Protein AF-A0A7S0YZW4-F1 (afdb_monomer_lite)

Structure (mmCIF, N/CA/C/O backbone):
data_AF-A0A7S0YZW4-F1
#
_entry.id   AF-A0A7S0YZW4-F1
#
loop_
_atom_site.group_PDB
_atom_site.id
_atom_site.type_symbol
_atom_site.label_atom_id
_atom_site.label_alt_id
_atom_site.label_comp_id
_atom_site.label_asym_id
_atom_site.label_entity_id
_atom_site.label_seq_id
_atom_site.pdbx_PDB_ins_code
_atom_site.Cartn_x
_atom_site.Cartn_y
_atom_site.Cartn_z
_atom_site.occupancy
_atom_site.B_iso_or_equiv
_atom_site.auth_seq_id
_atom_site.auth_comp_id
_atom_site.auth_asym_id
_atom_site.auth_atom_id
_atom_site.pdbx_PDB_model_num
ATOM 1 N N . GLY A 1 1 ? -9.371 -16.532 12.258 1.00 56.44 1 GLY A N 1
ATOM 2 C CA . GLY A 1 1 ? -9.543 -15.980 10.903 1.00 56.44 1 GLY A CA 1
ATOM 3 C C . GLY A 1 1 ? -8.774 -16.845 9.935 1.00 56.44 1 GLY A C 1
ATOM 4 O O . GLY A 1 1 ? -7.784 -17.437 10.351 1.00 56.44 1 GLY A O 1
ATOM 5 N N . TYR A 1 2 ? -9.239 -16.965 8.696 1.00 57.38 2 TYR A N 1
ATOM 6 C CA . TYR A 1 2 ? -8.456 -17.602 7.638 1.00 57.38 2 TYR A CA 1
ATOM 7 C C . TYR A 1 2 ? -7.285 -16.682 7.266 1.00 57.38 2 TYR A C 1
ATOM 9 O O . TYR A 1 2 ? -7.490 -15.466 7.240 1.00 57.38 2 TYR A O 1
ATOM 17 N N . PRO A 1 3 ? -6.073 -17.214 7.028 1.00 66.88 3 PRO A N 1
ATOM 18 C CA . PRO A 1 3 ? -4.985 -16.405 6.501 1.00 66.88 3 PRO A CA 1
ATOM 19 C C . PRO A 1 3 ? -5.399 -15.882 5.123 1.00 66.88 3 PRO A C 1
ATOM 21 O O . PRO A 1 3 ? -5.797 -16.660 4.257 1.00 66.88 3 PRO A O 1
ATOM 24 N N . LEU A 1 4 ? -5.352 -14.565 4.950 1.00 72.44 4 LEU A N 1
ATOM 25 C CA . LEU A 1 4 ? -5.543 -13.918 3.659 1.00 72.44 4 LEU A CA 1
ATOM 26 C C . LEU A 1 4 ? -4.164 -13.584 3.106 1.00 72.44 4 LEU A C 1
ATOM 28 O O . LEU A 1 4 ? -3.385 -12.889 3.757 1.00 72.44 4 LEU A O 1
ATOM 32 N N . GLU A 1 5 ? -3.869 -14.100 1.920 1.00 80.88 5 GLU A N 1
ATOM 33 C CA . GLU A 1 5 ? -2.742 -13.636 1.125 1.00 80.88 5 GLU A CA 1
ATOM 34 C C . GLU A 1 5 ? -3.221 -12.468 0.266 1.00 80.88 5 GLU A C 1
ATOM 36 O O . GLU A 1 5 ? -4.301 -12.517 -0.327 1.00 80.88 5 GLU A O 1
ATOM 41 N N . PHE A 1 6 ? -2.443 -11.393 0.254 1.00 77.81 6 PHE A N 1
ATOM 42 C CA . PHE A 1 6 ? -2.816 -10.147 -0.389 1.00 77.81 6 PHE A CA 1
ATOM 43 C C . PHE A 1 6 ? -1.722 -9.711 -1.353 1.00 77.81 6 PHE A C 1
ATOM 45 O O . PHE A 1 6 ? -0.568 -9.554 -0.959 1.00 77.81 6 PHE A O 1
ATOM 52 N N . VAL A 1 7 ? -2.114 -9.479 -2.602 1.00 78.75 7 VAL A N 1
ATOM 53 C CA . VAL A 1 7 ? -1.262 -8.917 -3.646 1.00 78.75 7 VAL A CA 1
ATOM 54 C C . VAL A 1 7 ? -2.072 -7.839 -4.346 1.00 78.75 7 VAL A C 1
ATOM 56 O O . VAL A 1 7 ? -3.158 -8.115 -4.852 1.00 78.75 7 VAL A O 1
ATOM 59 N N . SER A 1 8 ? -1.545 -6.620 -4.363 1.00 79.50 8 SER A N 1
ATOM 60 C CA . SER A 1 8 ? -2.169 -5.479 -5.024 1.00 79.50 8 SER A CA 1
ATOM 61 C C . SER A 1 8 ? -1.246 -4.889 -6.068 1.00 79.50 8 SER A C 1
ATOM 63 O O . SER A 1 8 ? -0.052 -4.723 -5.813 1.00 79.50 8 SER A O 1
ATOM 65 N N . ASN A 1 9 ? -1.806 -4.521 -7.215 1.00 91.81 9 ASN A N 1
ATOM 66 C CA . ASN A 1 9 ? -1.067 -3.884 -8.293 1.00 91.81 9 ASN A CA 1
ATOM 67 C C . ASN A 1 9 ? -1.329 -2.374 -8.309 1.00 91.81 9 ASN A C 1
ATOM 69 O O . ASN A 1 9 ? -2.454 -1.939 -8.038 1.00 91.81 9 ASN A O 1
ATOM 73 N N . PRO A 1 10 ? -0.324 -1.553 -8.665 1.00 94.19 10 PRO A N 1
ATOM 74 C CA . PRO A 1 10 ? -0.550 -0.138 -8.939 1.00 94.19 10 PRO A CA 1
ATOM 75 C C . PRO A 1 10 ? -1.584 0.038 -10.051 1.00 94.19 10 PRO A C 1
ATOM 77 O O . PRO A 1 10 ? -1.524 -0.633 -11.079 1.00 94.19 10 PRO A O 1
ATOM 80 N N . VAL A 1 11 ? -2.477 1.014 -9.901 1.00 94.88 11 VAL A N 1
ATOM 81 C CA . VAL A 1 11 ? -3.316 1.444 -11.037 1.00 94.88 11 VAL A CA 1
ATOM 82 C C . VAL A 1 11 ? -2.603 2.477 -11.906 1.00 94.88 11 VAL A C 1
ATOM 84 O O . VAL A 1 11 ? -2.915 2.608 -13.081 1.00 94.88 11 VAL A O 1
ATOM 87 N N . HIS A 1 12 ? -1.634 3.200 -11.337 1.00 94.06 12 HIS A N 1
ATOM 88 C CA . HIS A 1 12 ? -0.836 4.202 -12.036 1.00 94.06 12 HIS A CA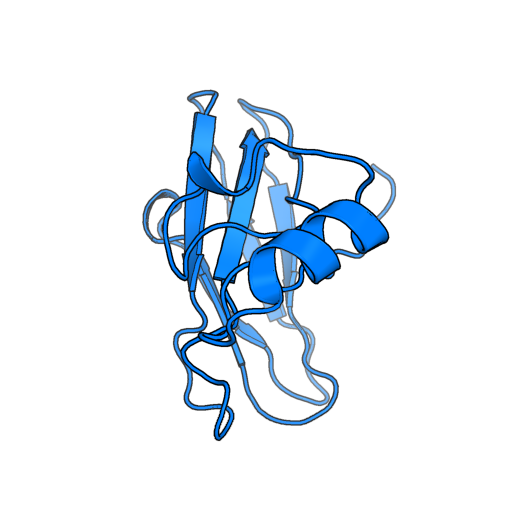 1
ATOM 89 C C . HIS A 1 12 ? 0.604 3.709 -12.194 1.00 94.06 12 HIS A C 1
ATOM 91 O O . HIS A 1 12 ? 1.341 3.669 -11.208 1.00 94.06 12 HIS A O 1
ATOM 97 N N . VAL A 1 13 ? 1.017 3.390 -13.421 1.00 91.44 13 VAL A N 1
ATOM 98 C CA . VAL A 1 13 ? 2.429 3.129 -13.768 1.00 91.44 13 VAL A CA 1
ATOM 99 C C . VAL A 1 13 ? 2.980 4.155 -14.763 1.00 91.44 13 VAL A C 1
ATOM 101 O O . VAL A 1 13 ? 4.145 4.098 -15.148 1.00 91.44 13 VAL A O 1
ATOM 104 N N . GLY A 1 14 ? 2.163 5.144 -15.141 1.00 88.81 14 GLY A N 1
ATOM 105 C CA . GLY A 1 14 ? 2.579 6.284 -15.954 1.00 88.81 14 GLY A CA 1
ATOM 106 C C . GLY A 1 14 ? 2.438 6.064 -17.457 1.00 88.81 14 GLY A C 1
ATOM 107 O O . GLY A 1 14 ? 3.011 6.840 -18.223 1.00 88.81 14 GLY A O 1
ATOM 108 N N . VAL A 1 15 ? 1.681 5.050 -17.888 1.00 91.44 15 VAL A N 1
ATOM 109 C CA . VAL A 1 15 ? 1.364 4.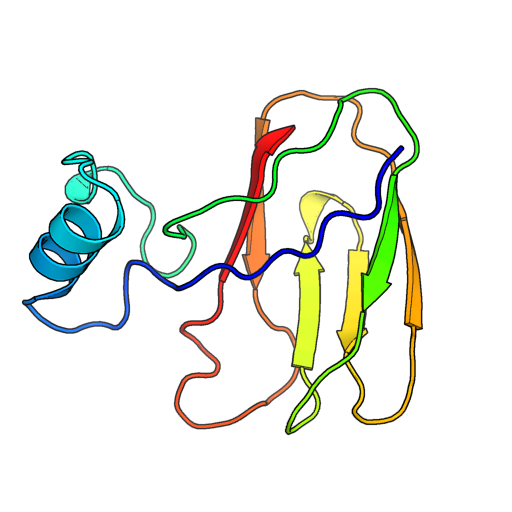829 -19.305 1.00 91.44 15 VAL A CA 1
ATOM 110 C C . VAL A 1 15 ? -0.050 5.304 -19.630 1.00 91.44 15 VAL A C 1
ATOM 112 O O . VAL A 1 15 ? -0.933 5.342 -18.777 1.00 91.44 15 VAL A O 1
ATOM 115 N N . SER A 1 16 ? -0.293 5.671 -20.890 1.00 93.06 16 SER A N 1
ATOM 116 C CA . SER A 1 16 ? -1.607 6.168 -21.324 1.00 93.06 16 SER A CA 1
ATOM 117 C C . SER A 1 16 ? -2.725 5.129 -21.200 1.00 93.06 16 SER A C 1
ATOM 119 O O . SER A 1 16 ? -3.893 5.502 -21.189 1.00 93.06 16 SER A O 1
ATOM 121 N N . THR A 1 17 ? -2.376 3.844 -21.106 1.00 94.94 17 THR A N 1
ATOM 122 C CA . THR A 1 17 ? -3.314 2.721 -20.980 1.00 94.94 17 THR A CA 1
ATOM 123 C C . THR A 1 17 ? -3.661 2.362 -19.534 1.00 94.94 17 THR A C 1
ATOM 125 O O . THR A 1 17 ? -4.433 1.431 -19.331 1.00 94.94 17 THR A O 1
ATOM 128 N N . ASP A 1 18 ? -3.155 3.086 -18.527 1.00 95.06 18 ASP A N 1
ATOM 129 C CA . ASP A 1 18 ? -3.419 2.811 -17.102 1.00 95.06 18 ASP A CA 1
ATOM 130 C C . ASP A 1 18 ? -4.926 2.677 -16.796 1.00 95.06 18 ASP A C 1
ATOM 132 O O . ASP A 1 18 ? -5.355 1.723 -16.144 1.00 95.06 18 ASP A O 1
ATOM 136 N N . GLY A 1 19 ? -5.748 3.585 -17.333 1.00 95.69 19 GLY A N 1
ATOM 137 C CA . GLY A 1 19 ? -7.201 3.556 -17.139 1.00 95.69 19 GLY A CA 1
ATOM 138 C C . GLY A 1 19 ? -7.884 2.349 -17.788 1.00 95.69 19 GLY A C 1
ATOM 139 O O . GLY A 1 19 ? -8.742 1.722 -17.164 1.00 95.69 19 GLY A O 1
ATOM 140 N N . ASP A 1 20 ? -7.471 1.985 -19.005 1.00 95.88 20 ASP A N 1
ATOM 141 C CA . ASP A 1 20 ? -8.008 0.824 -19.724 1.00 95.88 20 ASP A CA 1
ATOM 142 C C . ASP A 1 20 ? -7.609 -0.483 -19.025 1.00 95.88 20 ASP A C 1
ATOM 144 O O . ASP A 1 20 ? -8.442 -1.371 -18.835 1.00 95.88 20 ASP A O 1
ATOM 148 N N . ASN A 1 21 ? -6.356 -0.575 -18.571 1.00 94.62 21 ASN A N 1
ATOM 149 C CA . ASN A 1 21 ? -5.845 -1.714 -17.810 1.00 94.62 21 ASN A CA 1
ATOM 150 C C . ASN A 1 21 ? -6.614 -1.889 -16.494 1.00 94.62 21 ASN A C 1
ATOM 152 O O . ASN A 1 21 ? -7.026 -3.000 -16.160 1.00 94.62 21 ASN A O 1
ATOM 156 N N . TYR A 1 22 ? -6.859 -0.795 -15.767 1.00 95.31 22 TYR A N 1
ATOM 157 C CA . TYR A 1 22 ? -7.645 -0.808 -14.533 1.00 95.31 22 TYR A CA 1
ATOM 158 C C . TYR A 1 22 ? -9.085 -1.282 -14.761 1.00 95.31 22 TYR A C 1
ATOM 160 O O . TYR A 1 22 ? -9.597 -2.123 -14.011 1.00 95.31 22 TYR A O 1
ATOM 168 N N . ALA A 1 23 ? -9.737 -0.762 -15.804 1.00 96.06 23 ALA A N 1
ATOM 169 C CA . ALA A 1 23 ? -11.095 -1.151 -16.157 1.00 96.06 23 ALA A CA 1
ATOM 170 C C . ALA A 1 23 ? -11.166 -2.629 -16.565 1.00 96.06 23 ALA A C 1
ATOM 172 O O . ALA A 1 23 ? -12.059 -3.342 -16.110 1.00 96.06 23 ALA A O 1
ATOM 173 N N . ALA A 1 24 ? -10.200 -3.117 -17.347 1.00 95.31 24 ALA A N 1
ATOM 174 C CA . ALA A 1 24 ? -10.121 -4.519 -17.747 1.00 95.31 24 ALA A CA 1
ATOM 175 C C . ALA A 1 24 ? -9.867 -5.461 -16.558 1.00 95.31 24 ALA A C 1
ATOM 177 O O . ALA A 1 24 ? -10.487 -6.519 -16.470 1.00 95.31 24 ALA A O 1
ATOM 178 N N . ALA A 1 25 ? -8.986 -5.075 -15.629 1.00 92.06 25 ALA A N 1
ATOM 179 C CA . ALA A 1 25 ? -8.622 -5.902 -14.482 1.00 92.06 25 ALA A CA 1
ATOM 180 C C . ALA A 1 25 ? -9.721 -5.978 -13.414 1.00 92.06 25 ALA A C 1
ATOM 182 O O . ALA A 1 25 ? -9.804 -6.977 -12.701 1.00 92.06 25 ALA A O 1
ATOM 183 N N . THR A 1 26 ? -10.537 -4.926 -13.267 1.00 93.44 26 THR A N 1
ATOM 184 C CA . THR A 1 26 ? -11.426 -4.766 -12.099 1.00 93.44 26 THR A CA 1
ATOM 185 C C . THR A 1 26 ? -12.898 -4.567 -12.447 1.00 93.44 26 THR A C 1
ATOM 187 O O . THR A 1 26 ? -13.748 -4.637 -11.562 1.00 93.44 26 THR A O 1
ATOM 190 N N . GLY A 1 27 ? -13.222 -4.277 -13.709 1.00 96.19 27 GLY A N 1
ATOM 191 C CA . GLY A 1 27 ? -14.572 -3.910 -14.146 1.00 96.19 27 GLY A CA 1
ATOM 192 C C . GLY A 1 27 ? -15.052 -2.541 -13.645 1.00 96.19 27 GLY A C 1
ATOM 193 O O . GLY A 1 27 ? -16.223 -2.208 -13.822 1.00 96.19 27 GLY A O 1
ATOM 194 N N . ARG A 1 28 ? -14.186 -1.743 -13.003 1.00 94.44 28 ARG A N 1
ATOM 195 C CA . ARG A 1 28 ? -14.531 -0.430 -12.435 1.00 94.44 28 ARG A CA 1
ATOM 196 C C . ARG A 1 28 ? -14.067 0.710 -13.338 1.00 94.44 28 ARG A C 1
ATOM 198 O O . ARG A 1 28 ? -13.055 0.609 -14.021 1.00 94.44 28 ARG A O 1
ATOM 205 N N . THR A 1 29 ? -14.785 1.829 -13.289 1.00 94.44 29 THR A N 1
ATOM 206 C CA . THR A 1 29 ? -14.550 3.006 -14.147 1.00 94.44 29 THR A CA 1
ATOM 207 C C . THR A 1 29 ? -14.158 4.259 -13.362 1.00 94.44 29 THR A C 1
ATOM 209 O O . THR A 1 29 ? -14.107 5.353 -13.913 1.00 94.44 29 THR A O 1
ATOM 212 N N . ASP A 1 30 ? -13.880 4.125 -12.065 1.00 94.94 30 ASP A N 1
ATOM 213 C CA . ASP A 1 30 ? -13.547 5.223 -11.153 1.00 94.94 30 ASP A CA 1
ATOM 214 C C . ASP A 1 30 ? -12.056 5.619 -11.182 1.00 94.94 30 ASP A C 1
ATOM 216 O O . ASP A 1 30 ? -11.622 6.387 -10.324 1.00 94.94 30 ASP A O 1
ATOM 220 N N . PHE A 1 31 ? -11.279 5.148 -12.170 1.00 95.56 31 PHE A N 1
ATOM 221 C CA . PHE A 1 31 ? -9.833 5.387 -12.305 1.00 95.56 31 PHE A CA 1
ATOM 222 C C . PHE A 1 31 ? -9.434 6.857 -12.110 1.00 95.56 31 PHE A C 1
ATOM 224 O O . PHE A 1 31 ? -8.539 7.156 -11.328 1.00 95.56 31 PHE A O 1
ATOM 231 N N . ALA A 1 32 ? -10.147 7.788 -12.752 1.00 94.38 32 ALA A N 1
ATOM 232 C CA . ALA A 1 32 ? -9.834 9.219 -12.702 1.00 94.38 32 ALA A CA 1
ATOM 233 C C . ALA A 1 32 ? -9.936 9.839 -11.292 1.00 94.38 32 ALA A C 1
ATOM 235 O O . ALA A 1 32 ? -9.355 10.892 -11.045 1.00 94.38 32 ALA A O 1
ATOM 236 N N . SER A 1 33 ? -10.674 9.204 -10.373 1.00 95.44 33 SER A N 1
ATOM 237 C CA . SER A 1 33 ? -10.801 9.648 -8.977 1.00 95.44 33 SER A CA 1
ATOM 238 C C . SER A 1 33 ? -9.713 9.086 -8.060 1.00 95.44 33 SER A C 1
ATOM 240 O O . SER A 1 33 ? -9.609 9.493 -6.903 1.00 95.44 33 SER A O 1
ATOM 242 N N . LYS A 1 34 ? -8.903 8.141 -8.551 1.00 95.38 34 LYS A N 1
ATOM 243 C CA . LYS A 1 34 ? -7.881 7.469 -7.753 1.00 95.38 34 LYS A CA 1
ATOM 244 C C . LYS A 1 34 ? -6.650 8.360 -7.566 1.00 95.38 34 LYS A C 1
ATOM 246 O O . LYS A 1 34 ? -6.180 8.963 -8.532 1.00 95.38 34 LYS A O 1
ATOM 251 N N . PRO A 1 35 ? -6.060 8.408 -6.360 1.00 95.94 35 PRO A N 1
ATOM 252 C CA . PRO A 1 35 ? -4.803 9.111 -6.157 1.00 95.94 35 PRO A CA 1
ATOM 253 C C . PRO A 1 35 ? -3.665 8.459 -6.953 1.00 95.94 35 PRO A C 1
ATOM 255 O O . PRO A 1 35 ? -3.468 7.237 -6.940 1.00 95.94 35 PRO A O 1
ATOM 258 N N . LYS A 1 36 ? -2.884 9.304 -7.631 1.00 94.31 36 LYS A N 1
ATOM 259 C CA . LYS A 1 36 ? -1.735 8.887 -8.437 1.00 94.31 36 LYS A CA 1
ATOM 260 C C . LYS A 1 36 ? -0.677 8.194 -7.570 1.00 94.31 36 LYS A C 1
ATOM 262 O O . LYS A 1 36 ? -0.333 8.704 -6.510 1.00 94.31 36 LYS A O 1
ATOM 267 N N . ASN A 1 37 ? -0.161 7.056 -8.040 1.00 92.44 37 ASN A N 1
ATOM 268 C CA . ASN A 1 37 ? 0.860 6.211 -7.390 1.00 92.44 37 ASN A CA 1
ATOM 269 C C . ASN A 1 37 ? 0.509 5.676 -5.983 1.00 92.44 37 ASN A C 1
ATOM 271 O O . ASN A 1 37 ? 1.353 5.045 -5.356 1.00 92.44 37 ASN A O 1
ATOM 275 N N . LEU A 1 38 ? -0.710 5.898 -5.481 1.00 96.19 38 LEU A N 1
ATOM 276 C CA . LEU A 1 38 ? -1.142 5.429 -4.157 1.00 96.19 38 LEU A CA 1
ATOM 277 C C . LEU A 1 38 ? -2.257 4.385 -4.233 1.00 96.19 38 LEU A C 1
ATOM 279 O O . LEU A 1 38 ? -2.304 3.487 -3.403 1.00 96.19 38 LEU A O 1
ATOM 283 N N . ALA A 1 39 ? -3.152 4.498 -5.213 1.00 96.31 39 ALA A N 1
ATOM 284 C CA . ALA A 1 39 ? -4.250 3.554 -5.364 1.00 96.31 39 ALA A CA 1
ATOM 285 C C . ALA A 1 39 ? -3.821 2.239 -6.016 1.00 96.31 39 ALA A C 1
ATOM 287 O O . ALA A 1 39 ? -2.941 2.208 -6.887 1.00 96.31 39 ALA A O 1
ATOM 288 N N . VAL A 1 40 ? -4.541 1.182 -5.649 1.00 96.38 40 VAL A N 1
ATOM 289 C CA . VAL A 1 40 ? -4.367 -0.168 -6.190 1.00 96.38 40 VAL A CA 1
ATOM 290 C C . VAL A 1 40 ? -5.634 -0.684 -6.867 1.00 96.38 40 VAL A C 1
ATOM 292 O O . VAL A 1 40 ? -6.728 -0.129 -6.724 1.00 96.38 40 VAL A O 1
ATOM 295 N N . ASP A 1 41 ? -5.492 -1.767 -7.621 1.00 94.25 41 ASP A N 1
ATOM 296 C CA . ASP A 1 41 ? -6.623 -2.511 -8.155 1.00 94.25 41 ASP A CA 1
ATOM 297 C C . ASP A 1 41 ? -7.437 -3.162 -7.018 1.00 94.25 41 ASP A C 1
ATOM 299 O O . ASP A 1 41 ? -8.591 -2.799 -6.781 1.00 94.25 41 ASP A O 1
ATOM 303 N N . TYR A 1 42 ? -6.845 -4.047 -6.232 1.00 93.94 42 TYR A N 1
ATOM 304 C CA . TYR A 1 42 ? -7.520 -4.753 -5.150 1.00 93.94 42 TYR A CA 1
ATOM 305 C C . TYR A 1 42 ? -6.924 -4.327 -3.809 1.00 93.94 42 TYR A C 1
ATOM 307 O O . TYR A 1 42 ? -5.800 -4.713 -3.513 1.00 93.94 42 TYR A O 1
ATOM 315 N N . PRO A 1 43 ? -7.623 -3.503 -3.006 1.00 94.50 43 PRO A N 1
ATOM 316 C CA . PRO A 1 43 ? -7.126 -3.052 -1.709 1.00 94.50 43 PRO A CA 1
ATOM 317 C C . PRO A 1 43 ? -7.322 -4.110 -0.625 1.00 94.50 43 PRO A C 1
ATOM 319 O O . PRO A 1 43 ? -8.255 -4.915 -0.683 1.00 94.50 43 PRO A O 1
ATOM 322 N N . MET A 1 44 ? -6.453 -4.093 0.385 1.00 94.44 44 MET A N 1
ATOM 323 C CA . MET A 1 44 ? -6.542 -5.004 1.523 1.00 94.44 44 MET A CA 1
ATOM 324 C C . MET A 1 44 ? -7.693 -4.538 2.400 1.00 94.44 44 MET A C 1
ATOM 326 O O . MET A 1 44 ? -7.746 -3.363 2.741 1.00 94.44 44 MET A O 1
ATOM 330 N N . VAL A 1 45 ? -8.598 -5.436 2.780 1.00 94.75 45 VAL A N 1
ATOM 331 C CA . VAL A 1 45 ? -9.710 -5.104 3.679 1.00 94.75 45 VAL A CA 1
ATOM 332 C C . VAL A 1 45 ? -9.480 -5.776 5.025 1.00 94.75 45 VAL A C 1
ATOM 334 O O . VAL A 1 45 ? -9.265 -6.989 5.079 1.00 94.75 45 VAL A O 1
ATOM 337 N N . ILE A 1 46 ? -9.520 -4.995 6.099 1.00 94.38 46 ILE A N 1
ATOM 338 C CA . ILE A 1 46 ? -9.308 -5.450 7.476 1.00 94.38 46 ILE A CA 1
ATOM 339 C C . ILE A 1 46 ? -10.429 -4.931 8.386 1.00 94.38 46 ILE A C 1
ATOM 341 O O . ILE A 1 46 ? -11.079 -3.961 8.027 1.00 94.38 46 ILE A O 1
ATOM 345 N N . PRO A 1 47 ? -10.694 -5.562 9.542 1.00 95.38 47 PRO A N 1
ATOM 346 C CA . PRO A 1 47 ? -11.658 -5.032 10.504 1.00 95.38 47 PRO A CA 1
ATOM 347 C C . PRO A 1 47 ? -11.085 -3.868 11.331 1.00 95.38 47 PRO A C 1
ATOM 349 O O . PRO A 1 47 ? -9.930 -3.933 11.759 1.00 95.38 47 PRO A O 1
ATOM 352 N N . GLU A 1 48 ? -11.924 -2.877 11.639 1.00 96.88 48 GLU A N 1
ATOM 353 C CA . GLU A 1 48 ? -11.674 -1.867 12.681 1.00 96.88 48 GLU A CA 1
ATOM 354 C C . GLU A 1 48 ? -11.683 -2.478 14.095 1.00 96.88 48 GLU A C 1
ATOM 356 O O . GLU A 1 48 ? -12.252 -3.553 14.323 1.00 96.88 48 GLU A O 1
ATOM 361 N N . ASP A 1 49 ? -11.041 -1.803 15.054 1.00 97.00 49 ASP A N 1
ATOM 362 C CA . ASP A 1 49 ? -11.050 -2.135 16.490 1.00 97.00 49 ASP A CA 1
ATOM 363 C C . ASP A 1 49 ? -10.604 -3.568 16.829 1.00 97.00 49 ASP A C 1
ATOM 365 O O . ASP A 1 49 ? -11.003 -4.182 17.831 1.00 97.00 49 ASP A O 1
ATOM 369 N N . ARG A 1 50 ? -9.745 -4.146 15.986 1.00 95.69 50 ARG A N 1
ATOM 370 C CA . ARG A 1 50 ? -9.167 -5.477 16.188 1.00 95.69 50 ARG A CA 1
ATOM 371 C C . ARG A 1 50 ? -7.674 -5.466 15.915 1.00 95.69 50 ARG A C 1
ATOM 373 O O . ARG A 1 50 ? -7.208 -4.922 14.921 1.00 95.69 50 ARG A O 1
ATOM 380 N N . PHE A 1 51 ? -6.925 -6.152 16.776 1.00 96.31 51 PHE A N 1
ATOM 381 C CA . PHE A 1 51 ? -5.521 -6.430 16.505 1.00 96.31 51 PHE A CA 1
ATOM 382 C C . PHE A 1 51 ? -5.396 -7.332 15.276 1.00 96.31 51 PHE A C 1
ATOM 384 O O . PHE A 1 51 ? -5.859 -8.477 15.280 1.00 96.31 51 PHE A O 1
ATOM 391 N N . VAL A 1 52 ? -4.728 -6.821 14.247 1.00 94.81 52 VAL A N 1
ATOM 392 C CA . VAL A 1 52 ? -4.377 -7.562 13.039 1.00 94.81 52 VAL A CA 1
ATOM 393 C C . VAL A 1 52 ? -2.933 -8.020 13.169 1.00 94.81 52 VAL A C 1
ATOM 395 O O . VAL A 1 52 ? -2.013 -7.207 13.237 1.00 94.81 52 VAL A O 1
ATOM 398 N N . ARG A 1 53 ? -2.735 -9.340 13.199 1.00 95.31 53 ARG A N 1
ATOM 399 C CA . ARG A 1 53 ? -1.422 -9.967 13.026 1.00 95.31 53 ARG A CA 1
ATOM 400 C C . ARG A 1 53 ? -1.146 -10.095 11.538 1.00 95.31 53 ARG A C 1
ATOM 402 O O . ARG A 1 53 ? -1.968 -10.667 10.824 1.00 95.31 53 ARG A O 1
ATOM 409 N N . TYR A 1 54 ? 0.008 -9.625 11.092 1.00 93.88 54 TYR A N 1
ATOM 410 C CA . TYR A 1 54 ? 0.430 -9.757 9.704 1.00 93.88 54 TYR A CA 1
ATOM 411 C C . TYR A 1 54 ? 1.808 -10.405 9.616 1.00 93.88 54 TYR A C 1
ATOM 413 O O . TYR A 1 54 ? 2.604 -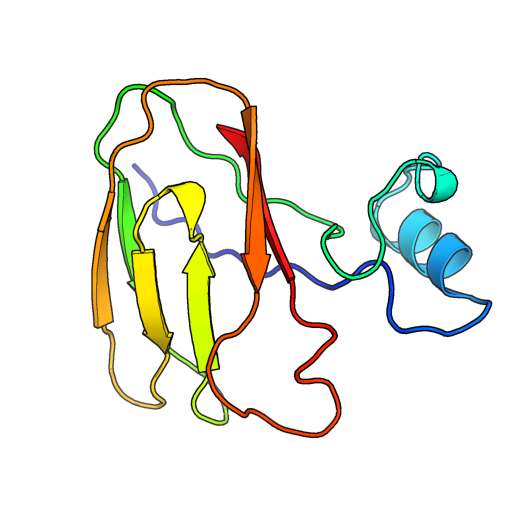10.366 10.559 1.00 93.88 54 TYR A O 1
ATOM 421 N N . TYR A 1 55 ? 2.073 -10.986 8.452 1.00 94.75 55 TYR A N 1
ATOM 422 C CA . TYR A 1 55 ? 3.372 -11.525 8.099 1.00 94.75 55 TYR A CA 1
ATOM 423 C C . TYR A 1 55 ? 3.849 -10.917 6.788 1.00 94.75 55 TYR A C 1
ATOM 425 O O . TYR A 1 55 ? 3.047 -10.706 5.880 1.00 94.75 55 TYR A O 1
ATOM 433 N N . THR A 1 56 ? 5.150 -10.673 6.675 1.00 94.50 56 THR A N 1
ATOM 434 C CA . THR A 1 56 ? 5.781 -10.227 5.432 1.00 94.50 56 THR A CA 1
ATOM 435 C C . THR A 1 56 ? 6.894 -11.184 5.028 1.00 94.50 56 THR A C 1
ATOM 437 O O . THR A 1 56 ? 7.676 -11.663 5.851 1.00 94.50 56 THR A O 1
ATOM 440 N N . ALA A 1 57 ? 6.959 -11.460 3.732 1.00 94.38 57 ALA A N 1
ATOM 441 C CA . ALA A 1 57 ? 8.019 -12.20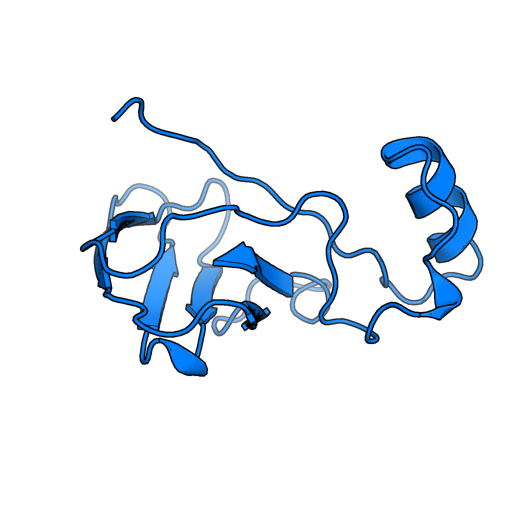2 3.067 1.00 94.38 57 ALA A CA 1
ATOM 442 C C . ALA A 1 57 ? 8.097 -11.712 1.618 1.00 94.38 57 ALA A C 1
ATOM 444 O O . ALA A 1 57 ? 7.130 -11.147 1.104 1.00 94.38 57 ALA A O 1
ATOM 445 N N . ALA A 1 58 ? 9.240 -11.910 0.969 1.00 94.44 58 ALA A N 1
ATOM 446 C CA . ALA A 1 58 ? 9.417 -11.575 -0.439 1.00 94.44 58 ALA A CA 1
ATOM 447 C C . ALA A 1 58 ? 9.817 -12.810 -1.249 1.00 94.44 58 ALA A C 1
ATOM 449 O O . ALA A 1 58 ? 10.468 -13.719 -0.731 1.00 94.44 58 ALA A O 1
ATOM 450 N N . ALA A 1 59 ? 9.417 -12.833 -2.520 1.00 93.88 59 ALA A N 1
ATOM 451 C CA . ALA A 1 59 ? 9.716 -13.927 -3.441 1.00 93.88 59 ALA A CA 1
ATOM 452 C C . ALA A 1 59 ? 11.001 -13.694 -4.257 1.00 93.88 59 ALA A C 1
ATOM 454 O O . ALA A 1 59 ? 11.573 -14.654 -4.769 1.00 93.88 59 ALA A O 1
ATOM 455 N N . ASP A 1 60 ? 11.449 -12.442 -4.382 1.00 95.12 60 ASP A N 1
ATOM 456 C CA . ASP A 1 60 ? 12.536 -12.022 -5.266 1.00 95.12 60 ASP A CA 1
ATOM 457 C C . ASP A 1 60 ? 13.648 -11.252 -4.526 1.00 95.12 60 ASP A C 1
ATOM 459 O O . ASP A 1 60 ? 14.648 -11.846 -4.124 1.00 95.12 60 ASP A O 1
ATOM 463 N N . VAL A 1 61 ? 13.489 -9.943 -4.335 1.00 97.31 61 VAL A N 1
ATOM 464 C CA . VAL A 1 61 ? 14.426 -9.046 -3.645 1.00 97.31 61 VAL A CA 1
ATOM 465 C C . VAL A 1 61 ? 13.812 -8.562 -2.336 1.00 97.31 61 VAL A C 1
ATOM 467 O O . VAL A 1 61 ? 12.699 -8.939 -1.981 1.00 97.31 61 VAL A O 1
ATOM 470 N N . ILE A 1 62 ? 14.540 -7.748 -1.574 1.00 97.69 62 ILE A N 1
ATOM 471 C CA . ILE A 1 62 ? 13.971 -7.149 -0.368 1.00 97.69 62 ILE A CA 1
ATOM 472 C C . ILE A 1 62 ? 12.978 -6.057 -0.781 1.00 97.69 62 ILE A C 1
ATOM 474 O O . ILE A 1 62 ? 13.286 -5.196 -1.603 1.00 97.69 62 ILE A O 1
ATOM 478 N N . HIS A 1 63 ? 11.794 -6.100 -0.178 1.00 97.25 63 HIS A N 1
ATOM 479 C CA . HIS A 1 63 ? 10.799 -5.027 -0.215 1.00 97.25 63 HIS A CA 1
ATOM 480 C C . HIS A 1 63 ? 10.504 -4.576 1.217 1.00 97.25 63 HIS A C 1
ATOM 482 O O . HIS A 1 63 ? 11.053 -5.119 2.174 1.00 97.25 63 HIS A O 1
ATOM 488 N N . SER A 1 64 ? 9.603 -3.614 1.406 1.00 97.06 64 SER A N 1
ATOM 489 C CA . SER A 1 64 ? 9.151 -3.230 2.746 1.00 97.06 64 SER A CA 1
ATOM 490 C C . SER A 1 64 ? 7.670 -2.901 2.745 1.00 97.06 64 SER A C 1
ATOM 492 O O . SER A 1 64 ? 7.216 -2.093 1.938 1.00 97.06 64 SER A O 1
ATOM 494 N N . TRP A 1 65 ? 6.911 -3.546 3.632 1.00 96.50 65 TRP A N 1
ATOM 495 C CA . TRP A 1 65 ? 5.498 -3.250 3.827 1.00 96.50 65 TRP A CA 1
ATOM 496 C C . TRP A 1 65 ? 5.376 -2.113 4.838 1.00 96.50 65 TRP A C 1
ATOM 498 O O . TRP A 1 65 ? 5.657 -2.288 6.028 1.00 96.50 65 TRP A O 1
ATOM 508 N N . THR A 1 66 ? 4.985 -0.937 4.352 1.00 97.62 66 THR A N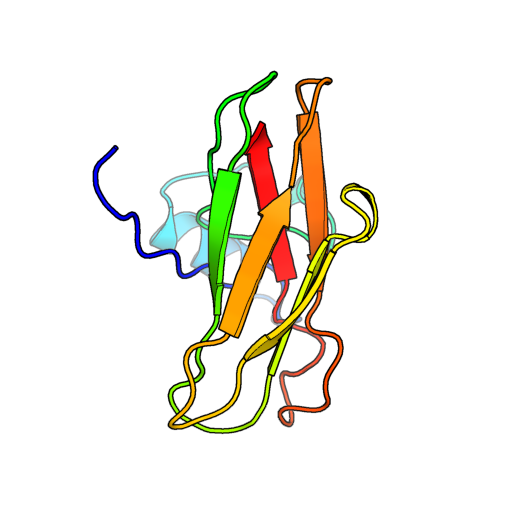 1
ATOM 509 C CA . THR A 1 66 ? 4.913 0.279 5.164 1.00 97.62 66 THR A CA 1
ATOM 510 C C . THR A 1 66 ? 3.567 0.952 4.994 1.00 97.62 66 THR A C 1
ATOM 512 O O . THR A 1 66 ? 3.222 1.363 3.889 1.00 97.62 66 THR A O 1
ATOM 515 N N . VAL A 1 67 ? 2.859 1.155 6.104 1.00 97.75 67 VAL A N 1
ATOM 516 C CA . VAL A 1 67 ? 1.660 1.997 6.183 1.00 97.75 67 VAL A CA 1
ATOM 517 C C . VAL A 1 67 ? 1.905 3.030 7.287 1.00 97.75 67 VAL A C 1
ATOM 519 O O . VAL A 1 67 ? 1.726 2.720 8.468 1.00 97.75 67 VAL A O 1
ATOM 522 N N . PRO A 1 68 ? 2.349 4.257 6.944 1.00 98.00 68 PRO A N 1
ATOM 523 C CA . PRO A 1 68 ? 2.789 5.240 7.936 1.00 98.00 68 PRO A CA 1
ATOM 524 C C . PRO A 1 68 ? 1.717 5.610 8.963 1.00 98.00 68 PRO A C 1
ATOM 526 O O . PRO A 1 68 ? 2.037 5.788 10.134 1.00 98.00 68 PRO A O 1
ATOM 529 N N . ALA A 1 69 ? 0.448 5.671 8.548 1.00 97.81 69 ALA A N 1
ATOM 530 C CA . ALA A 1 69 ? -0.676 5.969 9.437 1.00 97.81 69 ALA A CA 1
ATOM 531 C C . ALA A 1 69 ? -0.872 4.913 10.539 1.00 97.81 69 ALA A C 1
ATOM 533 O O . ALA A 1 69 ? -1.393 5.231 11.600 1.00 97.81 69 ALA A O 1
ATOM 534 N N . PHE A 1 70 ? -0.420 3.676 10.310 1.00 97.00 70 PHE A N 1
ATOM 535 C CA . PHE A 1 70 ? -0.456 2.607 11.311 1.00 97.00 70 PHE A CA 1
ATOM 536 C C . PHE A 1 70 ? 0.815 2.581 12.172 1.00 97.00 70 PHE A C 1
ATOM 538 O O . PHE A 1 70 ? 0.935 1.752 13.068 1.00 97.00 70 PHE A O 1
ATOM 545 N N . GLY A 1 71 ? 1.806 3.430 11.872 1.00 96.62 71 GLY A N 1
ATOM 546 C CA . GLY A 1 71 ? 3.135 3.354 12.479 1.00 96.62 71 GLY A CA 1
ATOM 547 C C . GLY A 1 71 ? 3.896 2.078 12.105 1.00 96.62 71 GLY A C 1
ATOM 548 O O . GLY A 1 71 ? 4.821 1.687 12.815 1.00 96.62 71 GLY A O 1
ATOM 549 N N . VAL A 1 72 ? 3.516 1.415 11.006 1.00 96.88 72 VAL A N 1
ATOM 550 C CA . VAL A 1 72 ? 4.113 0.146 10.585 1.00 96.88 72 VAL A CA 1
ATOM 551 C C . VAL A 1 72 ? 5.083 0.358 9.433 1.00 96.88 72 VAL A C 1
ATOM 553 O O . VAL A 1 72 ? 4.725 0.923 8.400 1.00 96.88 72 VAL A O 1
ATOM 556 N N . LYS A 1 73 ? 6.293 -0.177 9.602 1.00 97.75 73 LYS A N 1
ATOM 557 C CA . LYS A 1 73 ? 7.280 -0.436 8.554 1.00 97.75 73 LYS A CA 1
ATOM 558 C C . LYS A 1 73 ? 7.937 -1.775 8.857 1.00 97.75 73 LYS A C 1
ATOM 560 O O . LYS A 1 73 ? 8.516 -1.940 9.930 1.00 97.75 73 LYS A O 1
ATOM 565 N N . THR A 1 74 ? 7.844 -2.746 7.958 1.00 97.81 74 THR A N 1
ATOM 566 C CA . THR A 1 74 ? 8.498 -4.046 8.145 1.00 97.81 74 THR A CA 1
ATOM 567 C C . THR A 1 74 ? 8.973 -4.608 6.819 1.00 97.81 74 THR A C 1
ATOM 569 O O . THR A 1 74 ? 8.191 -4.809 5.890 1.00 97.81 74 THR A O 1
ATOM 572 N N . ASP A 1 75 ? 10.269 -4.894 6.753 1.00 97.88 75 ASP A N 1
ATOM 573 C CA . ASP A 1 75 ? 10.896 -5.413 5.545 1.00 97.88 75 ASP A CA 1
ATOM 574 C C . ASP A 1 75 ? 10.375 -6.816 5.222 1.00 97.88 75 ASP A C 1
ATOM 576 O O . ASP A 1 75 ? 10.183 -7.661 6.100 1.00 97.88 75 ASP A O 1
ATOM 580 N N . ALA A 1 76 ? 10.135 -7.062 3.943 1.00 96.69 76 ALA A N 1
ATOM 581 C CA . ALA A 1 76 ? 9.817 -8.358 3.376 1.00 96.69 76 ALA A CA 1
ATOM 582 C C . ALA A 1 76 ? 11.117 -8.929 2.798 1.00 96.69 76 ALA A C 1
ATOM 584 O O . ALA A 1 76 ? 11.632 -8.424 1.802 1.00 96.69 76 ALA A O 1
ATOM 585 N N . VAL A 1 77 ? 11.680 -9.946 3.455 1.00 97.19 77 VAL A N 1
ATOM 586 C CA . VAL A 1 77 ? 13.015 -10.472 3.133 1.00 97.19 77 VAL A CA 1
ATOM 587 C C . VAL A 1 77 ? 12.887 -11.873 2.530 1.00 97.19 77 VAL A C 1
ATOM 589 O O . VAL A 1 77 ? 12.239 -12.728 3.140 1.00 97.19 77 VAL A O 1
ATOM 592 N N . PRO A 1 78 ? 13.513 -12.161 1.375 1.00 96.75 78 PRO A N 1
ATOM 593 C CA . PRO A 1 78 ? 13.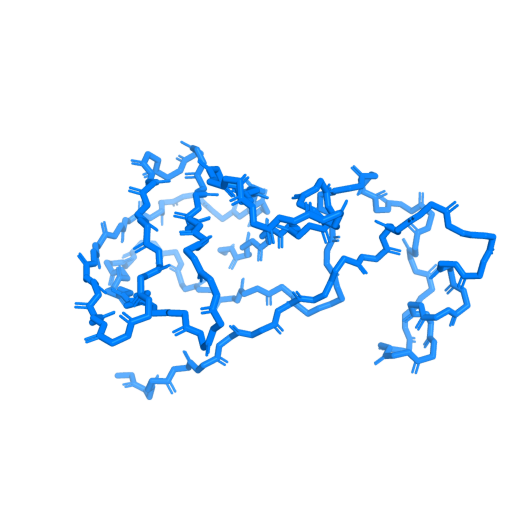503 -13.505 0.811 1.00 96.75 78 PRO A CA 1
ATOM 594 C C . PRO A 1 78 ? 14.054 -14.548 1.791 1.00 96.75 78 PRO A C 1
ATOM 596 O O . PRO A 1 78 ? 15.110 -14.363 2.396 1.00 96.75 78 PRO A O 1
ATOM 599 N N . GLY A 1 79 ? 13.323 -15.652 1.970 1.00 96.62 79 GLY A N 1
ATOM 600 C CA . GLY A 1 79 ? 13.707 -16.735 2.884 1.00 96.62 79 GLY A CA 1
ATOM 601 C C . GLY A 1 79 ? 13.462 -16.464 4.375 1.00 96.62 79 GLY A C 1
ATOM 602 O O . GLY A 1 79 ? 13.838 -17.293 5.204 1.00 96.62 79 GLY A O 1
ATOM 603 N N . ARG A 1 80 ? 12.818 -15.346 4.741 1.00 95.62 80 ARG A N 1
ATOM 604 C CA . ARG A 1 80 ? 12.447 -15.028 6.126 1.00 95.62 80 ARG A CA 1
ATOM 605 C C . ARG A 1 80 ? 10.996 -14.560 6.206 1.00 95.62 80 ARG A C 1
ATOM 607 O O . ARG A 1 80 ? 10.574 -13.696 5.449 1.00 95.62 80 ARG A O 1
ATOM 614 N N . LEU A 1 81 ? 10.263 -15.091 7.183 1.00 95.75 81 LEU A N 1
ATOM 615 C CA . LEU A 1 81 ? 8.943 -14.592 7.550 1.00 95.75 81 LEU A CA 1
ATOM 616 C C . LEU A 1 81 ? 9.096 -13.598 8.705 1.00 95.75 81 LEU A C 1
ATOM 618 O O . LEU A 1 81 ? 9.481 -13.987 9.809 1.00 95.75 81 LEU A O 1
ATOM 622 N N . ASN A 1 82 ? 8.835 -12.322 8.445 1.00 96.62 82 ASN A N 1
ATOM 623 C CA . ASN A 1 82 ? 8.715 -11.314 9.492 1.00 96.62 82 ASN A CA 1
ATOM 624 C C . ASN A 1 82 ? 7.263 -11.223 9.953 1.00 96.62 82 ASN A C 1
ATOM 626 O O . ASN A 1 82 ? 6.343 -11.500 9.191 1.00 96.62 82 ASN A O 1
ATOM 630 N N . GLU A 1 83 ? 7.066 -10.853 11.212 1.00 96.25 83 GLU A N 1
ATOM 631 C CA . GLU A 1 83 ? 5.757 -10.766 11.848 1.00 96.25 83 GLU A CA 1
ATOM 632 C C . GLU A 1 83 ? 5.607 -9.406 12.523 1.00 96.25 83 GLU A C 1
ATOM 634 O O . GLU A 1 83 ? 6.550 -8.912 13.145 1.00 96.25 83 GLU A O 1
ATOM 639 N N . GLY A 1 84 ? 4.403 -8.844 12.462 1.00 95.62 84 GLY A N 1
ATOM 640 C CA . GLY A 1 84 ? 4.028 -7.685 13.253 1.00 95.62 84 GLY A CA 1
ATOM 641 C C . GLY A 1 84 ? 2.540 -7.665 13.582 1.00 95.62 84 GLY A C 1
ATOM 642 O O . GLY A 1 84 ? 1.765 -8.532 13.170 1.00 95.62 84 GLY A O 1
ATOM 643 N N . TRP A 1 85 ? 2.155 -6.656 14.356 1.00 96.69 85 TRP A N 1
ATOM 644 C CA . TRP A 1 85 ? 0.784 -6.432 14.791 1.00 96.69 85 TRP A CA 1
ATOM 645 C C . TRP A 1 85 ? 0.469 -4.945 14.708 1.00 96.69 85 TRP A C 1
ATOM 647 O O . TRP A 1 85 ? 1.336 -4.118 14.991 1.00 96.69 85 TRP A O 1
ATOM 657 N N . PHE A 1 86 ? -0.762 -4.609 14.351 1.00 96.56 86 PHE A N 1
ATOM 658 C CA . PHE A 1 86 ? -1.270 -3.245 14.441 1.00 96.56 86 PHE A CA 1
ATOM 659 C C . PHE A 1 86 ? -2.759 -3.253 14.805 1.00 96.56 86 PHE A C 1
ATOM 661 O O . PHE A 1 86 ? -3.433 -4.281 14.707 1.00 96.56 86 PHE A O 1
ATOM 668 N N . LEU A 1 87 ? -3.245 -2.105 15.266 1.00 96.94 87 LEU A N 1
ATOM 669 C CA . LEU A 1 87 ? -4.640 -1.830 15.594 1.00 96.94 87 LEU A CA 1
ATOM 670 C C . LEU A 1 87 ? -5.013 -0.520 14.899 1.00 96.94 87 LEU A C 1
ATOM 672 O O . LEU A 1 87 ? -4.240 0.435 14.957 1.00 96.94 87 LEU A O 1
ATOM 676 N N . VAL A 1 88 ? -6.175 -0.490 14.253 1.00 97.62 88 VAL A N 1
ATOM 677 C CA . VAL A 1 88 ? -6.736 0.717 13.640 1.00 97.62 88 VAL A CA 1
ATOM 678 C C . VAL A 1 88 ? -8.145 0.888 14.186 1.00 97.62 88 VAL A C 1
ATOM 680 O O . VAL A 1 88 ? -8.955 -0.030 14.075 1.00 97.62 88 VAL A O 1
ATOM 683 N N . GLU A 1 89 ? -8.396 2.028 14.821 1.00 97.00 89 GLU A N 1
ATOM 684 C CA . GLU A 1 89 ? -9.652 2.316 15.531 1.00 97.00 89 GLU A CA 1
ATOM 685 C C . GLU A 1 89 ? -10.646 3.102 14.663 1.00 97.00 89 GLU A C 1
ATOM 687 O O . GLU A 1 89 ? -11.845 3.091 14.912 1.00 97.00 89 GLU A O 1
ATOM 692 N N . GLU A 1 90 ? -10.159 3.788 13.627 1.00 97.50 90 GLU A N 1
ATOM 693 C CA . GLU A 1 90 ? -10.991 4.608 12.748 1.00 97.50 90 GLU A CA 1
ATOM 694 C C . GLU A 1 90 ? -11.171 3.924 11.380 1.00 97.50 90 GLU A C 1
ATOM 696 O O . GLU A 1 90 ? -10.177 3.535 10.757 1.00 97.50 90 GLU A O 1
ATOM 701 N N . PRO A 1 91 ? -12.409 3.780 10.875 1.00 97.94 91 PRO A N 1
ATOM 702 C CA . PRO A 1 91 ? -12.633 3.286 9.524 1.00 97.94 91 PRO A CA 1
ATOM 703 C C . PRO A 1 91 ? -12.168 4.306 8.486 1.00 97.94 91 PRO A C 1
ATOM 705 O O . PRO A 1 91 ? -12.299 5.524 8.653 1.00 97.94 91 PRO A O 1
ATOM 708 N N . GLY A 1 92 ? -11.641 3.812 7.368 1.00 98.00 92 GLY A N 1
ATOM 709 C CA . GLY A 1 92 ? -11.051 4.691 6.366 1.00 98.00 92 GLY A CA 1
ATOM 710 C C . GLY A 1 92 ? -10.205 3.992 5.312 1.00 98.00 92 GLY A C 1
ATOM 711 O O . GLY A 1 92 ? -10.086 2.769 5.264 1.00 98.00 92 GLY A O 1
ATOM 712 N N . ILE A 1 93 ? -9.614 4.808 4.436 1.00 97.94 93 ILE A N 1
ATOM 713 C CA . ILE A 1 93 ? -8.658 4.356 3.421 1.00 97.94 93 ILE A CA 1
ATOM 714 C C . ILE A 1 93 ? -7.277 4.875 3.801 1.00 97.94 93 ILE A C 1
ATOM 716 O O . ILE A 1 93 ? -7.047 6.085 3.851 1.00 97.94 93 ILE A O 1
ATOM 720 N N . TYR A 1 94 ? -6.357 3.946 4.020 1.00 98.00 94 TYR A N 1
ATOM 721 C CA . TYR A 1 94 ? -4.990 4.213 4.432 1.00 98.00 94 TYR A CA 1
ATOM 722 C C . TYR A 1 94 ? -4.026 3.780 3.340 1.00 98.00 94 TYR A C 1
ATOM 724 O O . TYR A 1 94 ? -4.144 2.692 2.777 1.00 98.00 94 TYR A O 1
ATOM 732 N N . TYR A 1 95 ? -3.055 4.641 3.049 1.00 98.06 95 TYR A N 1
ATOM 733 C CA . TYR A 1 95 ? -2.086 4.407 1.990 1.00 98.06 95 TYR A CA 1
ATOM 734 C C . TYR A 1 95 ? -0.696 4.145 2.554 1.00 98.06 95 TYR A C 1
ATOM 736 O O . TYR A 1 95 ? -0.279 4.710 3.568 1.00 98.06 95 TYR A O 1
ATOM 744 N N . GLY A 1 96 ? 0.026 3.302 1.837 1.00 97.19 96 GLY A N 1
ATOM 745 C CA . GLY A 1 96 ? 1.399 2.926 2.086 1.00 97.19 96 GLY A CA 1
ATOM 746 C C . GLY A 1 96 ? 2.177 2.812 0.783 1.00 97.19 96 GLY A C 1
ATOM 747 O O . GLY A 1 96 ? 1.611 2.882 -0.310 1.00 97.19 96 GLY A O 1
ATOM 748 N N . GLN A 1 97 ? 3.489 2.657 0.902 1.00 96.44 97 GLN A N 1
ATOM 749 C CA . GLN A 1 97 ? 4.416 2.485 -0.217 1.00 96.44 97 GLN A CA 1
ATOM 750 C C . GLN A 1 97 ? 5.538 1.547 0.204 1.00 96.44 97 GLN A C 1
ATOM 752 O O . GLN A 1 97 ? 5.903 1.497 1.383 1.00 96.44 97 GLN A O 1
ATOM 757 N N . CYS A 1 98 ? 6.157 0.883 -0.767 1.00 96.06 98 CYS A N 1
ATOM 758 C CA . CYS A 1 98 ? 7.424 0.223 -0.508 1.00 96.06 98 CYS A CA 1
ATOM 759 C C . CYS A 1 98 ? 8.468 1.218 -0.003 1.00 96.06 98 CYS A C 1
ATOM 761 O O . CYS A 1 98 ? 8.666 2.282 -0.583 1.00 96.06 98 CYS A O 1
ATOM 763 N N . SER A 1 99 ? 9.126 0.874 1.100 1.00 97.00 99 SER A N 1
ATOM 764 C CA . SER A 1 99 ? 10.139 1.720 1.746 1.00 97.00 99 SER A CA 1
ATOM 765 C C . SER A 1 99 ? 11.533 1.089 1.749 1.00 97.00 99 SER A C 1
ATOM 767 O O . SER A 1 99 ? 12.316 1.374 2.659 1.00 97.00 99 SER A O 1
ATOM 769 N N . GLU A 1 100 ? 11.803 0.231 0.762 1.00 97.56 100 GLU A N 1
ATOM 770 C CA . GLU A 1 100 ? 13.090 -0.420 0.509 1.00 97.56 100 GLU A CA 1
ATOM 771 C C . GLU A 1 100 ? 13.337 -0.530 -1.000 1.00 97.56 100 GLU A C 1
ATOM 773 O O . GLU A 1 100 ? 12.423 -0.878 -1.750 1.00 97.56 100 GLU A O 1
ATOM 778 N N . LEU A 1 101 ? 14.550 -0.216 -1.461 1.00 96.31 101 LEU A N 1
ATOM 779 C CA . LEU A 1 101 ? 14.848 -0.136 -2.892 1.00 96.31 101 LEU A CA 1
ATOM 780 C C . LEU A 1 101 ? 14.783 -1.525 -3.546 1.00 96.31 101 LEU A C 1
ATOM 782 O O . LEU A 1 101 ? 15.644 -2.367 -3.310 1.00 96.31 101 LEU A O 1
ATOM 786 N N . CYS A 1 102 ? 13.818 -1.727 -4.444 1.00 95.31 102 CYS A N 1
ATOM 787 C CA . CYS A 1 102 ? 13.524 -3.047 -5.017 1.00 95.31 102 CYS A CA 1
ATOM 788 C C . CYS A 1 102 ? 13.618 -3.135 -6.554 1.00 95.31 102 CYS A C 1
ATOM 790 O O . CYS A 1 102 ? 13.326 -4.177 -7.137 1.00 95.31 102 CYS A O 1
ATOM 792 N N . GLY A 1 103 ? 14.031 -2.059 -7.235 1.00 95.88 103 GLY A N 1
ATOM 793 C CA . GLY A 1 103 ? 14.269 -2.055 -8.685 1.00 95.88 103 GLY A CA 1
ATOM 794 C C . GLY A 1 103 ? 13.610 -0.895 -9.431 1.00 95.88 103 GLY A C 1
ATOM 795 O O . GLY A 1 103 ? 13.253 0.124 -8.845 1.00 95.88 103 GLY A O 1
ATOM 796 N N . VAL A 1 104 ? 13.462 -1.043 -10.753 1.00 94.12 104 VAL A N 1
ATOM 797 C CA . VAL A 1 104 ? 13.003 0.033 -11.660 1.00 94.12 104 VAL A CA 1
ATOM 798 C C . VAL A 1 104 ? 11.596 0.527 -11.314 1.00 94.12 104 VAL A C 1
ATOM 800 O O . VAL A 1 104 ? 11.340 1.727 -11.347 1.00 94.12 104 VAL A O 1
ATOM 803 N N . ASN A 1 105 ? 10.703 -0.385 -10.925 1.00 94.00 105 ASN A N 1
ATOM 804 C CA . ASN A 1 105 ? 9.311 -0.060 -10.609 1.00 94.00 105 ASN A CA 1
ATOM 805 C C . ASN A 1 105 ? 9.078 0.234 -9.119 1.00 94.00 105 ASN A C 1
ATOM 807 O O . ASN A 1 105 ? 7.937 0.225 -8.669 1.00 94.00 105 ASN A O 1
ATOM 811 N N . HIS A 1 106 ? 10.136 0.525 -8.354 1.00 95.25 106 HIS A N 1
ATOM 812 C CA . HIS A 1 106 ? 10.055 0.763 -6.909 1.00 95.25 106 HIS A CA 1
ATOM 813 C C . HIS A 1 106 ? 9.036 1.852 -6.516 1.00 95.25 106 HIS A C 1
ATOM 815 O O . HIS A 1 106 ? 8.366 1.736 -5.496 1.00 95.25 106 HIS A O 1
ATOM 821 N N . ALA A 1 107 ? 8.854 2.878 -7.353 1.00 93.12 107 ALA A N 1
ATOM 822 C CA . ALA A 1 107 ? 7.890 3.957 -7.112 1.00 93.12 107 ALA A CA 1
ATOM 823 C C . ALA A 1 107 ? 6.426 3.600 -7.450 1.00 93.12 107 ALA A C 1
ATOM 825 O O . ALA A 1 107 ? 5.533 4.418 -7.237 1.00 93.12 107 ALA A O 1
ATOM 826 N N . PHE A 1 108 ? 6.178 2.415 -8.013 1.00 95.12 108 PHE A N 1
ATOM 827 C CA . PHE A 1 108 ? 4.870 1.976 -8.501 1.00 95.12 108 PHE A CA 1
ATOM 828 C C . PHE A 1 108 ? 4.416 0.700 -7.790 1.00 95.12 108 PHE A C 1
ATOM 830 O O . PHE A 1 108 ? 3.821 -0.179 -8.394 1.00 95.12 108 PHE A O 1
ATOM 837 N N . MET A 1 109 ? 4.699 0.574 -6.497 1.00 95.38 109 MET A N 1
ATOM 838 C CA . MET A 1 109 ? 4.202 -0.539 -5.681 1.00 95.38 109 MET A CA 1
ATOM 839 C C . MET A 1 109 ? 3.497 -0.022 -4.419 1.00 95.38 109 MET A C 1
ATOM 841 O O . MET A 1 109 ? 4.028 -0.111 -3.305 1.00 95.38 109 MET A O 1
ATOM 845 N N . PRO A 1 110 ? 2.311 0.587 -4.608 1.00 96.88 110 PRO A N 1
ATOM 846 C CA . PRO A 1 110 ? 1.497 1.087 -3.520 1.00 96.88 110 PRO A CA 1
ATOM 847 C C . PRO A 1 110 ? 0.895 -0.013 -2.656 1.00 96.88 110 PRO A C 1
ATOM 849 O O . PRO A 1 110 ? 0.708 -1.151 -3.082 1.00 96.88 110 PRO A O 1
ATOM 852 N N . ILE A 1 111 ? 0.521 0.392 -1.447 1.00 97.06 111 ILE A N 1
ATOM 853 C CA . ILE A 1 111 ? -0.307 -0.372 -0.521 1.00 97.06 111 ILE A CA 1
ATOM 854 C C . ILE A 1 111 ? -1.557 0.475 -0.246 1.00 97.06 111 ILE A C 1
ATOM 856 O O . ILE A 1 111 ? -1.438 1.642 0.124 1.00 97.06 111 ILE A O 1
ATOM 860 N N . GLU A 1 112 ? -2.746 -0.102 -0.401 1.00 97.38 112 GLU A N 1
ATOM 861 C CA . GLU A 1 112 ? -4.021 0.499 0.018 1.00 97.38 112 GLU A CA 1
ATOM 862 C C . GLU A 1 112 ? -4.693 -0.459 1.001 1.00 97.38 112 GLU A C 1
ATOM 864 O O . GLU A 1 112 ? -4.921 -1.629 0.678 1.00 97.38 112 GLU A O 1
ATOM 869 N N . VAL A 1 113 ? -5.013 0.041 2.191 1.00 96.94 113 VAL A N 1
ATOM 870 C CA . VAL A 1 113 ? -5.736 -0.698 3.226 1.00 96.94 113 VAL A CA 1
ATOM 871 C C . VAL A 1 113 ? -7.053 0.014 3.502 1.00 96.94 113 VAL A C 1
ATOM 873 O O . VAL A 1 113 ? -7.077 1.219 3.745 1.00 96.94 113 VAL A O 1
ATOM 876 N N . ARG A 1 114 ? -8.147 -0.739 3.458 1.00 96.75 114 ARG A N 1
ATOM 877 C CA . ARG A 1 114 ? -9.484 -0.310 3.852 1.00 96.75 114 ARG A CA 1
ATOM 878 C C . ARG A 1 114 ? -9.825 -0.965 5.175 1.00 96.75 114 ARG A C 1
ATOM 880 O O . ARG A 1 114 ? -9.781 -2.191 5.280 1.00 96.75 114 ARG A O 1
ATOM 887 N N . VAL A 1 115 ? -10.114 -0.122 6.150 1.00 96.00 115 VAL A N 1
ATOM 888 C CA . VAL A 1 115 ? -10.562 -0.503 7.488 1.00 96.00 115 VAL A CA 1
ATOM 889 C C . VAL A 1 115 ? -12.063 -0.279 7.544 1.00 96.00 115 VAL A C 1
ATOM 891 O O . VAL A 1 115 ? -12.476 0.832 7.126 1.00 96.00 115 VAL A O 1
#

Foldseek 3Di:
DDDDDDDWFFLAPPDPCSQVVLCVVAVDNCSVVDDHLWDTSDAAEDDAPDKDKDKAADDAAKWWDDFVVQVDIGIHHHPDIDIDITHHHDFDKTKDATPDDDDDCRSGRIHIYTD

Secondary structure (DSSP, 8-state):
-PPPP----BS-SSSTTHHHHHHHHHS---GGGSPTTT-BSS-EE--TTSPEEEEE-BSSS-EEEEEGGGTEEEEEBBTB-EEEEE---S-SEEEEE--S--STTGGG-EEEEE-

pLDDT: mean 93.99, std 6.88, range [56.44, 98.06]

InterPro domains:
  IPR001505 Copper centre Cu(A) [PS00078] (61-109)
  IPR002429 Cytochrome c oxidase subunit II-like C-terminal [PF00116] (34-114)
  IPR002429 Cytochrome c oxidase subunit II-like C-terminal [PS50857] (10-115)
  IPR008972 Cupredoxin [G3DSA:2.60.40.420] (28-115)
  IPR008972 Cupredoxin [SSF49503] (33-115)
  IPR045187 Cytochrome c/quinol oxidase subunit II [PTHR22888] (37-115)

Sequence (115 aa):
GYPLEFVSNPVHVGVSTDGDNYAAATGRTDFASKPKNLAVDYPMVIPEDRFVRYYTAAADVIHSWTVPAFGVKTDAVPGRLNEGWFLVEEPGIYYGQCSELCGVNHAFMPIEVRV

Organism: NCBI:txid464990

Radius of gyration: 14.47 Å; chains: 1; bounding box: 29×27×38 Å